Protein AF-A0A6N9P3I7-F1 (afdb_monomer_lite)

pLDDT: mean 82.23, std 15.36, range [37.44, 97.81]

Structure (mmCIF, N/CA/C/O backbone):
data_AF-A0A6N9P3I7-F1
#
_entry.id   AF-A0A6N9P3I7-F1
#
loop_
_atom_site.group_PDB
_atom_site.id
_atom_site.type_symbol
_atom_site.label_atom_id
_atom_site.label_alt_id
_atom_site.label_comp_id
_atom_site.label_asym_id
_atom_site.label_entity_id
_atom_site.label_seq_id
_atom_site.pdbx_PDB_ins_code
_atom_site.Cartn_x
_atom_site.Cartn_y
_atom_site.Cartn_z
_atom_site.occupancy
_atom_site.B_iso_or_equiv
_atom_site.auth_seq_id
_atom_site.auth_comp_id
_atom_site.auth_asym_id
_atom_site.auth_atom_id
_atom_site.pdbx_PDB_model_num
ATOM 1 N N . MET A 1 1 ? 55.390 -14.709 -47.444 1.00 37.44 1 MET A N 1
ATOM 2 C CA . MET A 1 1 ? 54.146 -14.267 -48.115 1.00 37.44 1 MET A CA 1
ATOM 3 C C . MET A 1 1 ? 53.010 -14.414 -47.111 1.00 37.44 1 MET A C 1
ATOM 5 O O . MET A 1 1 ? 53.081 -15.314 -46.289 1.00 37.44 1 MET A O 1
ATOM 9 N N . ALA A 1 2 ? 52.097 -13.448 -47.077 1.00 50.69 2 ALA A N 1
ATOM 10 C CA . ALA A 1 2 ? 51.336 -13.019 -45.904 1.00 50.69 2 ALA A CA 1
ATOM 11 C C . ALA A 1 2 ? 50.175 -13.940 -45.477 1.00 50.69 2 ALA A C 1
ATOM 13 O O . ALA A 1 2 ? 49.196 -14.063 -46.201 1.00 50.69 2 ALA A O 1
ATOM 14 N N . GLU A 1 3 ? 50.233 -14.467 -44.252 1.00 46.88 3 GLU A N 1
ATOM 15 C CA . GLU A 1 3 ? 49.096 -15.086 -43.552 1.00 46.88 3 GLU A CA 1
ATOM 16 C C . GLU A 1 3 ? 49.128 -14.703 -42.066 1.00 46.88 3 GLU A C 1
ATOM 18 O O . GLU A 1 3 ? 49.406 -15.513 -41.189 1.00 46.88 3 GLU A O 1
ATOM 23 N N . ALA A 1 4 ? 48.898 -13.430 -41.754 1.00 57.56 4 ALA A N 1
ATOM 24 C CA . ALA A 1 4 ? 48.683 -13.016 -40.371 1.00 57.56 4 ALA A CA 1
ATOM 25 C C . ALA A 1 4 ? 47.944 -11.678 -40.321 1.00 57.56 4 ALA A C 1
ATOM 27 O O . ALA A 1 4 ? 48.589 -10.657 -40.143 1.00 57.56 4 ALA A O 1
ATOM 28 N N . GLU A 1 5 ? 46.613 -11.669 -40.490 1.00 60.44 5 GLU A N 1
ATOM 29 C CA . GLU A 1 5 ? 45.735 -10.682 -39.823 1.00 60.44 5 GLU A CA 1
ATOM 30 C C . GLU A 1 5 ? 44.230 -10.901 -40.099 1.00 60.44 5 GLU A C 1
ATOM 32 O O . GLU A 1 5 ? 43.522 -10.031 -40.597 1.00 60.44 5 GLU A O 1
ATOM 37 N N . THR A 1 6 ? 43.654 -12.035 -39.694 1.00 61.50 6 THR A N 1
ATOM 38 C CA . THR A 1 6 ? 42.199 -12.068 -39.442 1.00 61.50 6 THR A CA 1
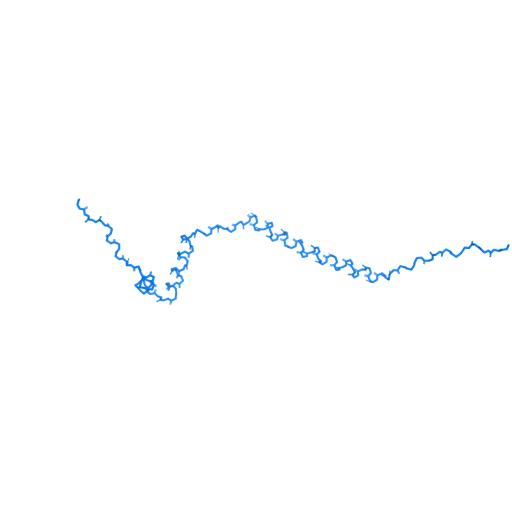ATOM 39 C C . THR A 1 6 ? 41.944 -11.750 -37.974 1.00 61.50 6 THR A C 1
ATOM 41 O O . THR A 1 6 ? 41.773 -12.641 -37.139 1.00 61.50 6 THR A O 1
ATOM 44 N N . LYS A 1 7 ? 41.951 -10.451 -37.639 1.00 63.66 7 LYS A N 1
ATOM 45 C CA . LYS A 1 7 ? 41.497 -9.932 -36.337 1.00 63.66 7 LYS A CA 1
ATOM 46 C C . LYS A 1 7 ? 40.102 -10.494 -36.049 1.00 63.66 7 LYS A C 1
ATOM 48 O O . LYS A 1 7 ? 39.166 -10.241 -36.805 1.00 63.66 7 LYS A O 1
ATOM 53 N N . ARG A 1 8 ? 39.960 -11.271 -34.968 1.00 64.31 8 ARG A N 1
ATOM 54 C CA . ARG A 1 8 ? 38.681 -11.846 -34.519 1.00 64.31 8 ARG A CA 1
ATOM 55 C C . ARG A 1 8 ? 37.661 -10.715 -34.335 1.00 64.31 8 ARG A C 1
ATOM 57 O O . ARG A 1 8 ? 37.717 -9.988 -33.345 1.00 64.31 8 ARG A O 1
ATOM 64 N N . LYS A 1 9 ? 36.738 -10.544 -35.288 1.00 65.31 9 LYS A N 1
ATOM 65 C CA . LYS A 1 9 ? 35.594 -9.638 -35.133 1.00 65.31 9 LYS A CA 1
A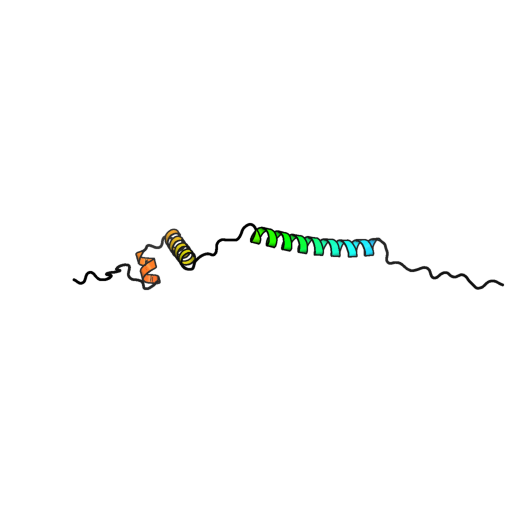TOM 66 C C . LYS A 1 9 ? 34.746 -10.170 -33.978 1.00 65.31 9 LYS A C 1
ATOM 68 O O . LYS A 1 9 ? 34.157 -11.240 -34.097 1.00 65.31 9 LYS A O 1
ATOM 73 N N . LEU A 1 10 ? 34.703 -9.452 -32.852 1.00 70.25 10 LEU A N 1
ATOM 74 C CA . LEU A 1 10 ? 33.760 -9.766 -31.780 1.00 70.25 10 LEU A CA 1
ATOM 75 C C . LEU A 1 10 ? 32.342 -9.631 -32.335 1.00 70.25 10 LEU A C 1
ATOM 77 O O . LEU A 1 10 ? 31.897 -8.521 -32.630 1.00 70.25 10 LEU A O 1
ATOM 81 N N . ASN A 1 11 ? 31.636 -10.753 -32.456 1.00 74.25 11 ASN A N 1
ATOM 82 C CA . ASN A 1 11 ? 30.217 -10.751 -32.774 1.00 74.25 11 ASN A CA 1
ATOM 83 C C . ASN A 1 11 ? 29.450 -10.246 -31.541 1.00 74.25 11 ASN A C 1
ATOM 85 O O . ASN A 1 11 ? 29.210 -10.989 -30.589 1.00 74.25 11 ASN A O 1
ATOM 89 N N . ARG A 1 12 ? 29.174 -8.939 -31.494 1.00 77.62 12 ARG A N 1
ATOM 90 C CA . ARG A 1 12 ? 28.418 -8.318 -30.401 1.00 77.62 12 ARG A CA 1
ATOM 91 C C . ARG A 1 12 ? 26.929 -8.548 -30.635 1.00 77.62 12 ARG A C 1
ATOM 93 O O . ARG A 1 12 ? 26.456 -8.361 -31.750 1.00 77.62 12 ARG A O 1
ATOM 100 N N . ARG A 1 13 ? 26.191 -8.854 -29.560 1.00 81.69 13 ARG A N 1
ATOM 101 C CA . ARG A 1 13 ? 24.720 -8.824 -29.574 1.00 81.69 13 ARG A CA 1
ATOM 102 C C . ARG A 1 13 ? 24.222 -7.480 -30.133 1.00 81.69 13 ARG A C 1
ATOM 104 O O . ARG A 1 13 ? 24.841 -6.443 -29.819 1.00 81.69 13 ARG A O 1
ATOM 111 N N . PRO A 1 14 ? 23.139 -7.477 -30.932 1.00 88.31 14 PRO A N 1
ATOM 112 C CA . PRO A 1 14 ? 22.599 -6.259 -31.522 1.00 88.31 14 PRO A CA 1
ATOM 113 C C . PRO A 1 14 ? 22.275 -5.224 -30.437 1.00 88.31 14 PRO A C 1
ATOM 115 O O . PRO A 1 14 ? 22.069 -5.549 -29.265 1.00 88.31 14 PRO A O 1
ATOM 118 N N . ALA A 1 15 ? 22.320 -3.944 -30.807 1.00 87.62 15 ALA A N 1
ATOM 119 C CA . ALA A 1 15 ? 22.094 -2.851 -29.862 1.00 87.62 15 ALA A CA 1
ATOM 120 C C . ALA A 1 15 ? 20.704 -2.938 -29.213 1.00 87.62 15 ALA A C 1
ATOM 122 O O . ALA A 1 15 ? 20.590 -2.724 -28.012 1.00 87.62 15 ALA A O 1
ATOM 123 N N . GLU A 1 16 ? 19.694 -3.337 -29.984 1.00 89.12 16 GLU A N 1
ATOM 124 C CA . GLU A 1 16 ? 18.298 -3.460 -29.551 1.00 89.12 16 GLU A CA 1
ATOM 125 C C . GLU A 1 16 ? 18.120 -4.469 -28.413 1.00 89.12 16 GLU A C 1
ATOM 127 O O . GLU A 1 16 ? 17.554 -4.132 -27.377 1.00 89.12 16 GLU A O 1
ATOM 132 N N . GLU A 1 17 ? 18.682 -5.675 -28.540 1.00 87.88 17 GLU A N 1
ATOM 133 C CA . GLU A 1 17 ? 18.632 -6.686 -27.475 1.00 87.88 17 GLU A CA 1
ATOM 134 C C . GLU A 1 17 ? 19.295 -6.195 -26.186 1.00 87.88 17 GLU A C 1
ATOM 136 O O . GLU A 1 17 ? 18.808 -6.442 -25.081 1.00 87.88 17 GLU A O 1
ATOM 141 N N . ARG A 1 18 ? 20.417 -5.479 -26.318 1.00 90.62 18 ARG A N 1
ATOM 142 C CA . ARG A 1 18 ? 21.127 -4.921 -25.163 1.00 90.62 18 ARG A 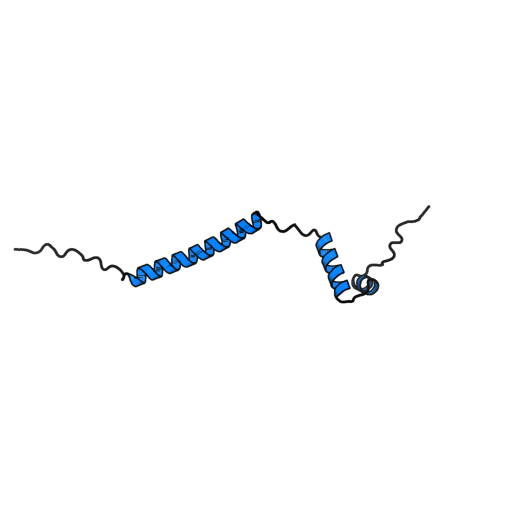CA 1
ATOM 143 C C . ARG A 1 18 ? 20.316 -3.813 -24.496 1.00 90.62 18 ARG A C 1
ATOM 145 O O . ARG A 1 18 ? 20.282 -3.773 -23.271 1.00 90.62 18 ARG A O 1
ATOM 152 N N . ILE A 1 19 ? 19.656 -2.954 -25.272 1.00 93.12 19 ILE A N 1
ATOM 153 C CA . ILE A 1 19 ? 18.763 -1.907 -24.755 1.00 93.12 19 ILE A CA 1
ATOM 154 C C . ILE A 1 19 ? 17.582 -2.547 -24.017 1.00 93.12 19 ILE A C 1
ATOM 156 O O . ILE A 1 19 ? 17.360 -2.224 -22.854 1.00 93.12 19 ILE A O 1
ATOM 160 N N . ALA A 1 20 ? 16.916 -3.538 -24.617 1.00 93.81 20 ALA A N 1
ATOM 161 C CA . ALA A 1 20 ? 15.790 -4.234 -23.997 1.00 93.81 20 ALA A CA 1
ATOM 162 C C . ALA A 1 20 ? 16.170 -4.924 -22.669 1.00 93.81 20 ALA A C 1
ATOM 164 O O . ALA A 1 20 ? 15.409 -4.894 -21.697 1.00 93.81 20 ALA A O 1
ATOM 165 N N . GLU A 1 21 ? 17.367 -5.518 -22.590 1.00 93.50 21 GLU A N 1
ATOM 166 C CA . GLU A 1 21 ? 17.880 -6.105 -21.346 1.00 93.50 21 GLU A CA 1
ATOM 167 C C . GLU A 1 21 ? 18.071 -5.040 -20.249 1.00 93.50 21 GLU A C 1
ATOM 169 O O . GLU A 1 21 ? 17.748 -5.276 -19.080 1.00 93.50 21 GLU A O 1
ATOM 174 N N . ILE A 1 22 ? 18.582 -3.862 -20.616 1.00 95.56 22 ILE A N 1
ATOM 175 C CA . ILE A 1 22 ? 18.776 -2.738 -19.694 1.00 95.56 22 ILE A CA 1
ATOM 176 C C . ILE A 1 22 ? 17.433 -2.150 -19.259 1.00 95.56 22 ILE A C 1
ATOM 178 O O . ILE A 1 22 ? 17.241 -1.935 -18.063 1.00 95.56 22 ILE A O 1
ATOM 182 N N . ASP A 1 23 ? 16.479 -1.977 -20.169 1.00 96.19 23 ASP A N 1
ATOM 183 C CA . ASP A 1 23 ? 15.144 -1.472 -19.842 1.00 96.19 23 ASP A CA 1
ATOM 184 C C . ASP A 1 23 ? 14.416 -2.391 -18.859 1.00 96.19 23 ASP A C 1
ATOM 186 O O . ASP A 1 23 ? 13.813 -1.920 -17.890 1.00 96.19 23 ASP A O 1
ATOM 190 N N . LYS A 1 24 ? 14.556 -3.712 -19.023 1.00 96.69 24 LYS A N 1
ATOM 191 C CA . LYS A 1 24 ? 14.032 -4.689 -18.060 1.00 96.69 24 LYS A CA 1
ATOM 192 C C . LYS A 1 24 ? 14.650 -4.513 -16.668 1.00 96.69 24 LYS A C 1
ATOM 194 O O . LYS A 1 24 ? 13.934 -4.566 -15.666 1.00 96.69 24 LYS A O 1
ATOM 199 N N . LYS A 1 25 ? 15.964 -4.273 -16.584 1.00 97.38 25 LYS A N 1
ATOM 200 C CA . LYS A 1 25 ? 16.651 -3.997 -15.306 1.00 97.38 25 LYS A CA 1
ATOM 201 C C . LYS A 1 25 ? 16.184 -2.674 -14.699 1.00 97.38 25 LYS A C 1
ATOM 203 O O . LYS A 1 25 ? 15.889 -2.626 -13.506 1.00 97.38 25 LYS A O 1
ATOM 208 N N . ILE A 1 26 ? 16.053 -1.624 -15.510 1.00 96.88 26 ILE A N 1
ATOM 209 C CA . ILE A 1 26 ? 15.535 -0.317 -15.083 1.00 96.88 26 ILE A CA 1
ATOM 210 C C . ILE A 1 26 ? 14.121 -0.464 -14.515 1.00 96.88 26 ILE A C 1
ATOM 212 O O . ILE A 1 26 ? 13.836 0.087 -13.452 1.00 96.88 26 ILE A O 1
ATOM 216 N N . ALA A 1 27 ? 13.245 -1.221 -15.177 1.00 96.62 27 ALA A N 1
ATOM 217 C CA . ALA A 1 27 ? 11.890 -1.476 -14.697 1.00 96.62 27 ALA A CA 1
ATOM 218 C C . ALA A 1 27 ? 11.895 -2.166 -13.323 1.00 96.62 27 ALA A C 1
ATOM 220 O O . ALA A 1 27 ? 11.257 -1.674 -12.390 1.00 96.62 27 ALA A O 1
ATOM 221 N N . GLY A 1 28 ? 12.696 -3.224 -13.156 1.00 97.12 28 GLY A N 1
ATOM 222 C CA . GLY A 1 28 ? 12.839 -3.908 -11.867 1.00 97.12 28 GLY A CA 1
ATOM 223 C C . GLY A 1 28 ? 13.365 -2.991 -10.754 1.00 97.12 28 GLY A C 1
ATOM 224 O O . GLY A 1 28 ? 12.844 -2.997 -9.636 1.00 97.12 28 GL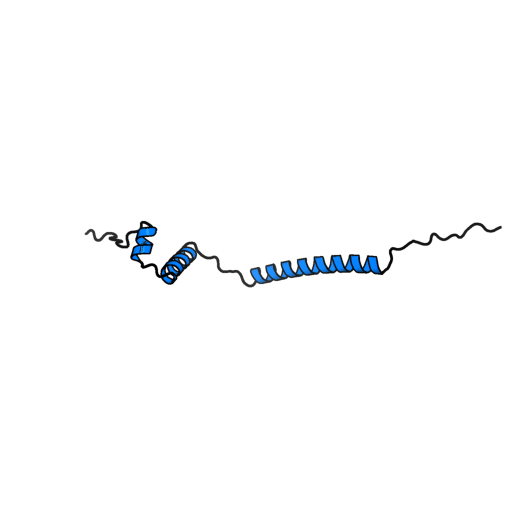Y A O 1
ATOM 225 N N . HIS A 1 29 ? 14.348 -2.138 -11.054 1.00 97.81 29 HIS A N 1
ATOM 226 C CA . HIS A 1 29 ? 14.852 -1.160 -10.086 1.00 97.81 29 HIS A CA 1
ATOM 227 C C . HIS A 1 29 ? 13.819 -0.084 -9.742 1.00 97.81 29 HIS A C 1
ATOM 229 O O . HIS A 1 29 ? 13.701 0.278 -8.573 1.00 97.81 29 HIS A O 1
ATOM 235 N N . LYS A 1 30 ? 13.017 0.382 -10.705 1.00 97.44 30 LYS A N 1
ATOM 236 C CA . LYS A 1 30 ? 11.914 1.321 -10.443 1.00 97.44 30 LYS A CA 1
ATOM 237 C C . LYS A 1 30 ? 10.874 0.722 -9.496 1.00 97.44 30 LYS A C 1
ATOM 239 O O . LYS A 1 30 ? 10.408 1.410 -8.592 1.00 97.44 30 LYS A O 1
ATOM 244 N N . GLU A 1 31 ? 10.528 -0.552 -9.653 1.00 95.88 31 GLU A N 1
ATOM 245 C CA . GLU A 1 31 ? 9.629 -1.238 -8.714 1.00 95.88 31 GLU A CA 1
ATOM 246 C C . GLU A 1 31 ? 10.234 -1.366 -7.312 1.00 95.88 31 GLU A C 1
ATOM 248 O O . GLU A 1 31 ? 9.543 -1.147 -6.313 1.00 95.88 31 GLU A O 1
ATOM 253 N N . ALA A 1 32 ? 11.526 -1.689 -7.222 1.00 96.88 32 ALA A N 1
ATOM 254 C CA . ALA A 1 32 ? 12.232 -1.745 -5.945 1.00 96.88 32 ALA A CA 1
ATOM 255 C C . ALA A 1 32 ? 12.265 -0.371 -5.252 1.00 96.88 32 ALA A C 1
ATOM 257 O O . ALA A 1 32 ? 11.981 -0.288 -4.056 1.00 96.88 32 ALA A O 1
ATOM 258 N N . ILE A 1 33 ? 12.527 0.702 -6.007 1.00 97.38 33 ILE A N 1
ATOM 259 C CA . ILE A 1 33 ? 12.494 2.086 -5.516 1.00 97.38 33 ILE A CA 1
ATOM 260 C C . ILE A 1 33 ? 11.108 2.421 -4.962 1.00 97.38 33 ILE A C 1
ATOM 262 O O . ILE A 1 33 ? 11.015 2.828 -3.808 1.00 97.38 33 ILE A O 1
ATOM 266 N N . LYS A 1 34 ? 10.028 2.134 -5.701 1.00 96.88 34 LYS A N 1
ATOM 267 C CA . LYS A 1 34 ? 8.650 2.361 -5.220 1.00 96.88 34 LYS A CA 1
ATOM 268 C C . LYS A 1 34 ? 8.364 1.649 -3.896 1.00 96.88 34 LYS A C 1
ATOM 270 O O . LYS A 1 34 ? 7.746 2.217 -2.997 1.00 96.88 34 LYS A O 1
ATOM 275 N N . LYS A 1 35 ? 8.826 0.402 -3.739 1.00 96.94 35 LYS A N 1
ATOM 276 C CA . LYS A 1 35 ? 8.678 -0.345 -2.475 1.00 96.94 35 LYS A CA 1
ATOM 277 C C . LYS A 1 35 ? 9.451 0.315 -1.332 1.00 96.94 35 LYS A C 1
ATOM 279 O O . LYS A 1 35 ? 8.953 0.356 -0.207 1.00 96.94 35 LYS A O 1
ATOM 284 N N . LEU A 1 36 ? 10.657 0.813 -1.595 1.00 97.12 36 LEU A N 1
ATOM 285 C CA . LEU A 1 36 ? 11.463 1.523 -0.598 1.00 97.12 36 LEU A CA 1
ATOM 286 C C . LEU A 1 36 ? 10.841 2.870 -0.217 1.00 97.12 36 LEU A C 1
ATOM 288 O O . LEU A 1 36 ? 10.796 3.196 0.967 1.00 97.12 36 LEU A O 1
ATOM 292 N N . GLU A 1 37 ? 10.300 3.613 -1.178 1.00 95.31 37 GLU A N 1
ATOM 293 C CA . GLU A 1 37 ? 9.570 4.862 -0.939 1.00 95.31 37 GLU A CA 1
ATOM 294 C C . GLU A 1 37 ? 8.317 4.630 -0.093 1.00 95.31 37 GLU A C 1
ATOM 296 O O . GLU A 1 37 ? 8.097 5.348 0.883 1.00 95.31 37 GLU A O 1
ATOM 301 N N . ALA A 1 38 ? 7.545 3.578 -0.386 1.00 94.44 38 ALA A N 1
ATOM 302 C CA . ALA A 1 38 ? 6.402 3.188 0.435 1.00 94.44 38 ALA A CA 1
ATOM 303 C C . ALA A 1 38 ? 6.830 2.860 1.875 1.00 94.44 38 ALA A C 1
ATOM 305 O O . ALA A 1 38 ? 6.223 3.353 2.824 1.00 94.44 38 ALA A O 1
ATOM 306 N N . LYS A 1 39 ? 7.919 2.100 2.059 1.00 94.12 39 LYS A N 1
ATOM 307 C CA . LYS A 1 39 ? 8.473 1.818 3.396 1.00 94.12 39 LYS A CA 1
ATOM 308 C C . LYS A 1 39 ? 8.916 3.095 4.114 1.00 94.12 39 LYS A C 1
ATOM 310 O O . LYS A 1 39 ? 8.568 3.291 5.276 1.00 94.12 39 LYS A O 1
ATOM 315 N N . LYS A 1 40 ? 9.621 3.994 3.425 1.00 96.31 40 LYS A N 1
ATOM 316 C CA . LYS A 1 40 ? 10.021 5.301 3.965 1.00 96.31 40 LYS A CA 1
ATOM 317 C C . LYS A 1 40 ? 8.798 6.103 4.415 1.00 96.31 40 LYS A C 1
ATOM 319 O O . LYS A 1 40 ? 8.797 6.630 5.523 1.00 96.31 40 LYS A O 1
ATOM 324 N N . HIS A 1 41 ? 7.744 6.134 3.601 1.00 93.75 41 HIS A N 1
ATOM 325 C CA . HIS A 1 41 ? 6.488 6.794 3.943 1.00 93.75 41 HIS A CA 1
ATOM 326 C C . HIS A 1 41 ? 5.823 6.165 5.175 1.00 93.75 41 HIS A C 1
ATOM 328 O O . HIS A 1 41 ? 5.378 6.893 6.054 1.00 93.75 41 HIS A O 1
ATOM 334 N N . THR A 1 42 ? 5.800 4.832 5.295 1.00 90.06 42 THR A N 1
ATOM 335 C CA . THR A 1 42 ? 5.244 4.163 6.488 1.00 90.06 42 THR A CA 1
ATOM 336 C C . THR A 1 42 ? 6.039 4.429 7.766 1.00 90.06 42 THR A C 1
ATOM 338 O O . THR A 1 42 ? 5.454 4.450 8.842 1.00 90.06 42 THR A O 1
ATOM 341 N N . ILE A 1 43 ? 7.355 4.633 7.659 1.00 91.12 43 ILE A N 1
ATOM 342 C CA . ILE A 1 43 ? 8.210 4.985 8.802 1.00 91.12 43 ILE A CA 1
ATOM 343 C C . ILE A 1 43 ? 7.969 6.439 9.213 1.00 91.12 43 ILE A C 1
ATOM 345 O O . ILE A 1 43 ? 7.875 6.722 10.403 1.00 91.12 43 ILE A O 1
ATOM 349 N N . LEU A 1 44 ? 7.856 7.346 8.238 1.00 92.69 44 LEU A N 1
ATOM 350 C CA . LEU A 1 44 ? 7.590 8.763 8.489 1.00 92.69 44 LEU A CA 1
ATOM 351 C C . LEU A 1 44 ? 6.183 8.988 9.058 1.00 92.69 44 LEU A C 1
ATOM 353 O O . LEU A 1 44 ? 5.997 9.831 9.928 1.00 92.69 44 LEU A O 1
ATOM 357 N N . ASN A 1 45 ? 5.215 8.203 8.584 1.00 90.31 45 ASN A N 1
ATOM 358 C CA . ASN A 1 45 ? 3.810 8.268 8.967 1.00 90.31 45 ASN A CA 1
ATOM 359 C C . ASN A 1 45 ? 3.378 6.927 9.584 1.00 90.31 45 ASN A C 1
ATOM 361 O O . ASN A 1 45 ? 2.658 6.153 8.938 1.00 90.31 45 ASN A O 1
ATOM 365 N N . PRO A 1 46 ? 3.831 6.605 10.811 1.00 86.44 46 PRO A N 1
ATOM 366 C CA . PRO A 1 46 ? 3.490 5.344 11.443 1.00 86.44 46 PRO A CA 1
ATOM 367 C C . PRO A 1 46 ? 1.985 5.291 11.695 1.00 86.44 46 PRO A C 1
ATOM 369 O O . PRO A 1 46 ? 1.409 6.175 12.332 1.00 86.44 46 PRO A O 1
ATOM 372 N N . LYS A 1 47 ? 1.328 4.225 11.227 1.00 80.50 47 LYS A N 1
ATOM 373 C CA . LYS A 1 47 ? -0.070 3.987 11.587 1.00 80.50 47 LYS A CA 1
ATOM 374 C C . LYS A 1 47 ? -0.131 3.761 13.104 1.00 80.50 47 LYS A C 1
ATOM 376 O O . LYS A 1 47 ? 0.566 2.862 13.588 1.00 80.50 47 LYS A O 1
ATOM 381 N N . PRO A 1 48 ? -0.933 4.534 13.862 1.00 79.44 48 PRO A N 1
ATOM 382 C CA . PRO A 1 48 ? -1.048 4.333 15.297 1.00 79.44 48 PRO A CA 1
ATOM 383 C C . PRO A 1 48 ? -1.488 2.893 15.556 1.00 79.44 48 PRO A C 1
ATOM 385 O O . PRO A 1 48 ? -2.384 2.368 14.887 1.00 79.44 48 PRO A O 1
ATOM 388 N N . ARG A 1 49 ? -0.819 2.229 16.502 1.00 76.44 49 ARG A N 1
ATOM 389 C CA . ARG A 1 49 ? -1.182 0.868 16.895 1.00 76.44 49 ARG A CA 1
ATOM 390 C C . ARG A 1 49 ? -2.610 0.908 17.427 1.00 76.44 49 ARG A C 1
ATOM 392 O O . ARG A 1 49 ? -2.871 1.553 18.439 1.00 76.44 49 ARG A O 1
ATOM 399 N N . ALA A 1 50 ? -3.532 0.227 16.751 1.00 74.12 50 ALA A N 1
ATOM 400 C CA . ALA A 1 50 ? -4.868 0.037 17.288 1.00 74.12 50 ALA A CA 1
ATOM 401 C C . ALA A 1 50 ? -4.735 -0.803 18.563 1.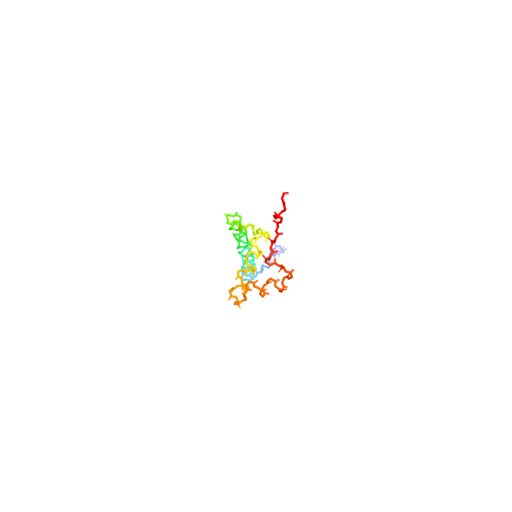00 74.12 50 ALA A C 1
ATOM 403 O O . ALA A 1 50 ? -4.274 -1.945 18.519 1.00 74.12 50 ALA A O 1
ATOM 404 N N . SER A 1 51 ? -5.081 -0.225 19.712 1.00 80.56 51 SER A N 1
ATOM 405 C CA . SER A 1 51 ? -5.167 -0.990 20.952 1.00 80.56 51 SER A CA 1
ATOM 406 C C . SER A 1 51 ? -6.278 -2.037 20.828 1.00 80.56 51 SER A C 1
ATOM 408 O O . SER A 1 51 ? -7.226 -1.859 20.059 1.00 80.56 51 SER A O 1
ATOM 410 N N . LYS A 1 52 ? -6.202 -3.125 21.608 1.00 77.75 52 LYS A N 1
ATOM 411 C CA . LYS A 1 52 ? -7.291 -4.121 21.676 1.00 77.75 52 LYS A CA 1
ATOM 412 C C . LYS A 1 52 ? -8.642 -3.446 21.969 1.00 77.75 52 LYS A C 1
ATOM 414 O O . LYS A 1 52 ? -9.642 -3.766 21.337 1.00 77.75 52 LYS A O 1
ATOM 419 N N . ALA A 1 53 ? -8.632 -2.433 22.839 1.00 82.38 53 ALA A N 1
ATOM 420 C CA . ALA A 1 53 ? -9.796 -1.607 23.141 1.00 82.38 53 ALA A CA 1
ATOM 421 C C . ALA A 1 53 ? -10.296 -0.795 21.931 1.00 82.38 53 ALA A C 1
ATOM 423 O O . ALA A 1 53 ? -11.500 -0.695 21.724 1.00 82.38 53 ALA A O 1
ATOM 424 N N . ALA A 1 54 ? -9.404 -0.233 21.106 1.00 84.69 54 ALA A N 1
ATOM 425 C CA . ALA A 1 54 ? -9.796 0.489 19.893 1.00 84.69 54 ALA A CA 1
ATOM 426 C C . ALA A 1 54 ? -10.450 -0.436 18.853 1.00 84.69 54 ALA A C 1
ATOM 428 O O . ALA A 1 54 ? -11.435 -0.049 18.226 1.00 84.69 54 ALA A O 1
ATOM 429 N N . GLY A 1 55 ? -9.946 -1.667 18.707 1.00 84.56 55 GLY A N 1
ATOM 430 C CA . GLY A 1 55 ? -10.562 -2.683 17.848 1.00 84.56 55 GLY A CA 1
ATOM 431 C C . GLY A 1 55 ? -11.969 -3.069 18.310 1.00 84.56 55 GLY A C 1
ATOM 432 O O . GLY A 1 55 ? -12.889 -3.106 17.496 1.00 84.56 55 GLY A O 1
ATOM 433 N N . LEU A 1 56 ? -12.150 -3.273 19.620 1.00 85.81 56 LEU A N 1
ATOM 434 C CA . LEU A 1 56 ? -13.457 -3.575 20.209 1.00 85.81 56 LEU A CA 1
ATOM 435 C C . LEU A 1 56 ? -14.449 -2.419 20.019 1.00 85.81 56 LEU A C 1
ATOM 437 O O . LEU A 1 56 ? -15.572 -2.643 19.577 1.00 85.81 56 LEU A O 1
ATOM 441 N N . LYS A 1 57 ? -14.020 -1.173 20.262 1.00 87.06 57 LYS A N 1
ATOM 442 C CA . LYS A 1 57 ? -14.852 0.022 20.035 1.00 87.06 57 LYS A CA 1
ATOM 443 C C . LYS A 1 57 ? -15.322 0.132 18.583 1.00 87.06 57 LYS A C 1
ATOM 445 O O . LYS A 1 57 ? -16.490 0.420 18.356 1.00 87.06 57 LYS A O 1
ATOM 450 N N . ALA A 1 58 ? -14.442 -0.133 17.616 1.00 88.69 58 ALA A N 1
ATOM 451 C CA . ALA A 1 58 ? -14.789 -0.101 16.194 1.00 88.69 58 ALA A CA 1
ATOM 452 C C . ALA A 1 58 ? -15.743 -1.238 15.776 1.00 88.69 58 ALA A C 1
ATOM 454 O O . ALA A 1 58 ? -16.527 -1.082 14.844 1.00 88.69 58 ALA A O 1
ATOM 455 N N . LEU A 1 59 ? -15.676 -2.394 16.441 1.00 88.38 59 LEU A N 1
ATOM 456 C CA . LEU A 1 59 ? -16.624 -3.492 16.233 1.00 88.38 59 LEU A CA 1
ATOM 457 C C . LEU A 1 59 ? -18.013 -3.141 16.770 1.00 88.38 59 LEU A C 1
ATOM 459 O O . LEU A 1 59 ? -18.999 -3.308 16.057 1.00 88.38 59 LEU A O 1
ATOM 463 N N . ILE A 1 60 ? -18.078 -2.602 17.989 1.00 90.19 60 ILE A N 1
ATOM 464 C CA . ILE A 1 60 ? -19.337 -2.168 18.608 1.00 90.19 60 ILE A CA 1
ATOM 465 C C . ILE A 1 60 ? -19.957 -1.013 17.809 1.00 90.19 60 ILE A C 1
ATOM 467 O O . ILE A 1 60 ? -21.160 -1.024 17.562 1.00 90.19 60 ILE A O 1
ATOM 471 N N . SER A 1 61 ? -19.153 -0.050 17.336 1.00 89.31 61 SER A N 1
ATOM 472 C CA . SER A 1 61 ? -19.661 1.044 16.497 1.00 89.31 61 SER A CA 1
ATOM 473 C C . SER A 1 61 ? -20.256 0.525 15.190 1.00 89.31 61 SER A C 1
ATOM 475 O O . SER A 1 61 ? -21.348 0.941 14.828 1.00 89.31 61 SER A O 1
ATOM 477 N N . LYS A 1 62 ? -19.605 -0.444 14.531 1.00 92.94 62 LYS A N 1
ATOM 478 C CA . LYS A 1 62 ? -20.149 -1.097 13.331 1.00 92.94 62 LYS A CA 1
ATOM 479 C C . LYS A 1 62 ? -21.446 -1.853 13.600 1.00 92.94 62 LYS A C 1
ATOM 481 O O . LYS A 1 62 ? -22.345 -1.801 12.773 1.00 92.94 62 LYS A O 1
ATOM 486 N N . ALA A 1 63 ? -21.554 -2.555 14.728 1.00 91.50 63 ALA A N 1
ATOM 487 C CA . ALA A 1 63 ? -22.791 -3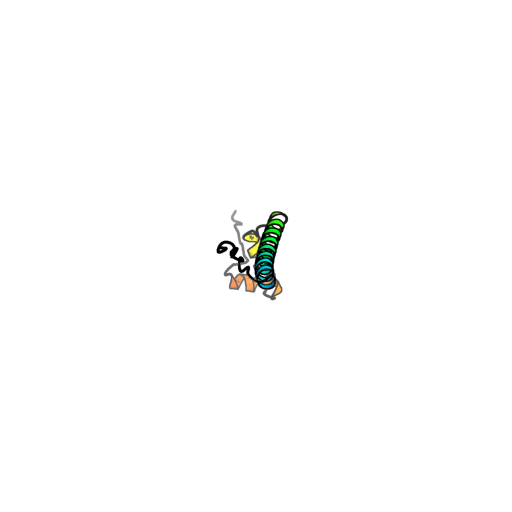.243 15.098 1.00 91.50 63 ALA A CA 1
ATOM 488 C C . ALA A 1 63 ? -23.942 -2.246 15.316 1.00 91.50 63 ALA A C 1
ATOM 490 O O . ALA A 1 63 ? -25.050 -2.467 14.831 1.00 91.50 63 ALA A O 1
ATOM 491 N N . LYS A 1 64 ? -23.648 -1.106 15.953 1.00 89.25 64 LYS A N 1
ATOM 492 C CA . LYS A 1 64 ? -24.601 -0.006 16.136 1.00 89.25 64 LYS A CA 1
ATOM 493 C C . LYS A 1 64 ? -24.990 0.664 14.811 1.00 89.25 64 LYS A C 1
ATOM 495 O O . LYS A 1 64 ? -26.163 0.941 14.591 1.00 89.25 64 LYS A O 1
ATOM 500 N N . GLU A 1 65 ? -24.032 0.904 13.915 1.00 91.94 65 GLU A N 1
ATOM 501 C CA . GLU A 1 65 ? -24.279 1.424 12.557 1.00 91.94 65 GLU A CA 1
ATOM 502 C C . GLU A 1 65 ? -25.101 0.449 11.704 1.00 91.94 65 GLU A C 1
ATOM 504 O O . GLU A 1 65 ? -25.925 0.876 10.901 1.00 91.94 65 GLU A O 1
ATOM 509 N N . ALA A 1 66 ? -24.925 -0.857 11.916 1.00 91.44 66 ALA A N 1
ATOM 510 C CA . ALA A 1 66 ? -25.743 -1.906 11.311 1.00 91.44 66 ALA A CA 1
ATOM 511 C C . ALA A 1 66 ? -27.158 -2.006 11.919 1.00 91.44 66 ALA A C 1
ATOM 513 O O . ALA A 1 66 ? -27.911 -2.907 11.556 1.00 91.44 66 ALA A O 1
ATOM 514 N N . GLY A 1 67 ? -27.521 -1.097 12.830 1.00 89.12 67 GLY A N 1
ATOM 515 C CA . GLY A 1 67 ? -28.854 -1.001 13.417 1.00 89.12 67 GLY A CA 1
ATOM 516 C C . GLY A 1 67 ? -29.118 -1.968 14.568 1.00 89.12 67 GLY A C 1
ATOM 517 O O . GLY A 1 67 ? -30.260 -2.041 15.009 1.00 89.12 67 GLY A O 1
ATOM 518 N N . MET A 1 68 ? -28.106 -2.688 15.070 1.00 88.94 68 MET A N 1
ATOM 519 C CA . MET A 1 68 ? -28.293 -3.530 16.254 1.00 88.94 68 MET A CA 1
ATOM 520 C C . MET A 1 68 ? -28.442 -2.655 17.496 1.00 88.94 68 MET A C 1
ATOM 522 O O . MET A 1 68 ? -27.679 -1.701 17.703 1.00 88.94 68 MET A O 1
ATOM 526 N N . THR A 1 69 ? -29.413 -2.992 18.335 1.00 89.25 69 THR A N 1
ATOM 527 C CA . THR A 1 69 ? -29.612 -2.315 19.618 1.00 89.25 69 THR A CA 1
ATOM 528 C C . THR A 1 69 ? -28.568 -2.786 20.632 1.00 89.25 69 THR A C 1
ATOM 530 O O . THR A 1 69 ? -27.960 -3.847 20.488 1.00 89.25 69 THR A O 1
ATOM 533 N N . ASN A 1 70 ? -28.332 -1.995 21.681 1.00 85.69 70 ASN A N 1
ATOM 534 C CA . ASN A 1 70 ? -27.369 -2.365 22.723 1.00 85.69 70 ASN A CA 1
ATOM 535 C C . ASN A 1 70 ? -27.729 -3.707 23.389 1.00 85.69 70 ASN A C 1
ATOM 537 O O . ASN A 1 70 ? -26.828 -4.462 23.738 1.00 85.69 70 ASN A O 1
ATOM 541 N N . GLU A 1 71 ? -29.024 -4.003 23.521 1.00 86.88 71 GLU A N 1
ATOM 542 C CA . GLU A 1 71 ? -29.554 -5.247 24.094 1.00 86.88 71 GLU A CA 1
ATOM 543 C C . GLU A 1 71 ? -29.255 -6.451 23.194 1.00 86.88 71 GLU A C 1
ATOM 545 O O . GLU A 1 71 ? -28.707 -7.443 23.662 1.00 86.88 71 GLU A O 1
ATOM 550 N N . GLU A 1 72 ? -29.494 -6.335 21.885 1.00 87.56 72 GLU A N 1
ATOM 551 C CA . GLU A 1 72 ? -29.180 -7.395 20.917 1.00 87.56 72 GLU A CA 1
ATOM 552 C C . GLU A 1 72 ? -27.673 -7.661 20.809 1.00 87.56 72 GLU A C 1
ATOM 554 O O . GLU A 1 72 ? -27.240 -8.798 20.603 1.00 87.56 72 GLU A O 1
ATOM 559 N N . ILE A 1 73 ? -26.854 -6.608 20.915 1.00 88.06 73 ILE A N 1
ATOM 560 C CA . ILE A 1 73 ? -25.393 -6.741 20.942 1.00 88.06 73 ILE A CA 1
ATOM 561 C C . ILE A 1 73 ? -24.967 -7.476 22.218 1.00 88.06 73 ILE A C 1
ATOM 563 O O . ILE A 1 73 ? -24.132 -8.376 22.148 1.00 88.06 73 ILE A O 1
ATOM 567 N N . ALA A 1 74 ? -25.541 -7.111 23.363 1.00 88.44 74 ALA A N 1
ATOM 568 C CA . ALA A 1 74 ? -25.257 -7.724 24.654 1.00 88.44 74 ALA A CA 1
ATOM 569 C C . ALA A 1 74 ? -25.663 -9.210 24.678 1.00 88.44 74 ALA A C 1
ATOM 571 O O . ALA A 1 74 ? -24.845 -10.055 25.041 1.00 88.44 74 ALA A O 1
ATOM 572 N N . GLU A 1 75 ? -26.853 -9.546 24.173 1.00 87.81 75 GLU A N 1
ATOM 573 C CA . GLU A 1 75 ? -27.354 -10.922 24.064 1.00 87.81 75 GLU A CA 1
ATOM 574 C C . GLU A 1 75 ? -26.458 -11.789 23.166 1.00 87.81 75 GLU A C 1
ATOM 576 O O . GLU A 1 75 ? -26.033 -12.874 23.564 1.00 87.81 75 GLU A O 1
ATOM 581 N N . LYS A 1 76 ? -26.074 -11.285 21.984 1.00 87.56 76 LYS A N 1
ATOM 582 C CA . LYS A 1 76 ? -25.170 -12.002 21.063 1.00 87.56 76 LYS A CA 1
ATOM 583 C C . LYS A 1 76 ? -23.761 -12.190 21.621 1.00 87.56 76 LYS A C 1
ATOM 585 O O . LYS A 1 76 ? -23.076 -13.133 21.229 1.00 87.56 76 LYS A O 1
ATOM 590 N N . LEU A 1 77 ? -23.310 -11.283 22.486 1.00 87.44 77 LEU A N 1
ATOM 591 C CA . LEU A 1 77 ? -22.011 -11.373 23.154 1.00 87.44 77 LEU A CA 1
ATOM 592 C C . LEU A 1 77 ? -22.081 -12.122 24.494 1.00 87.44 77 LEU A C 1
ATOM 594 O O . LEU A 1 77 ? -21.030 -12.390 25.074 1.00 87.44 77 LEU A O 1
ATOM 598 N N . GLY A 1 78 ? -23.279 -12.477 24.971 1.00 85.62 78 GLY A N 1
ATOM 599 C CA . GLY A 1 78 ? -23.490 -13.125 26.266 1.00 85.62 78 GLY A CA 1
ATOM 600 C C . GLY A 1 78 ? -23.123 -12.238 27.459 1.00 85.62 78 GLY A C 1
ATOM 601 O O . GLY A 1 78 ? -22.667 -12.752 28.478 1.00 85.62 78 GLY A O 1
ATOM 602 N N . ILE A 1 79 ? -23.261 -10.917 27.321 1.00 83.81 79 ILE A N 1
ATOM 603 C CA . ILE A 1 79 ? -22.921 -9.928 28.352 1.00 83.81 79 ILE A CA 1
ATOM 604 C C . ILE A 1 79 ? -24.222 -9.356 28.918 1.00 83.81 79 ILE A C 1
ATOM 606 O O . ILE A 1 79 ? -25.117 -8.987 28.164 1.00 83.81 79 ILE A O 1
ATOM 610 N N . SER A 1 80 ? -24.332 -9.245 30.238 1.00 79.62 80 SER A N 1
ATOM 611 C CA . SER A 1 80 ? -25.397 -8.484 30.893 1.00 79.62 80 SER A CA 1
ATOM 612 C C . SER A 1 80 ? -24.998 -7.009 30.989 1.00 79.62 80 SER A C 1
ATOM 614 O O . SER A 1 80 ? -23.913 -6.701 31.466 1.00 79.62 80 SER A O 1
ATOM 616 N N . LEU A 1 81 ? -25.870 -6.086 30.567 1.00 67.69 81 LEU A N 1
ATOM 617 C CA . LEU A 1 81 ? -25.670 -4.637 30.777 1.00 67.69 81 LEU A CA 1
ATOM 618 C C . LEU A 1 81 ? -25.832 -4.220 32.249 1.00 67.69 81 LEU A C 1
ATOM 620 O O . LEU A 1 81 ? -25.453 -3.111 32.619 1.00 67.69 81 LEU A O 1
ATOM 624 N N . ASN A 1 82 ? -26.385 -5.109 33.075 1.00 66.69 82 ASN A N 1
ATOM 625 C CA . ASN A 1 82 ? -26.500 -4.928 34.512 1.00 66.69 82 ASN A CA 1
ATOM 626 C C . ASN A 1 82 ? -25.162 -5.307 35.160 1.00 66.69 82 ASN A C 1
ATOM 628 O O . ASN A 1 82 ? -24.997 -6.419 35.660 1.00 66.69 82 ASN A O 1
ATOM 632 N N . ASP A 1 83 ? -24.190 -4.398 35.113 1.00 57.50 83 ASP A N 1
ATOM 633 C CA . ASP A 1 83 ? -23.084 -4.410 36.070 1.00 57.50 83 ASP A CA 1
ATOM 634 C C . ASP A 1 83 ? -23.630 -3.889 37.413 1.00 57.50 83 ASP A C 1
ATOM 636 O O . ASP A 1 83 ? -23.396 -2.741 37.792 1.00 57.50 83 ASP A O 1
ATOM 640 N N . ASP A 1 84 ? -24.356 -4.735 38.151 1.00 52.56 84 ASP A N 1
ATOM 641 C CA . ASP A 1 84 ? -24.570 -4.560 39.595 1.00 52.56 84 ASP A CA 1
ATOM 642 C C . ASP A 1 84 ? -23.248 -4.884 40.316 1.00 52.56 84 ASP A C 1
ATOM 644 O O . ASP A 1 84 ? -23.104 -5.863 41.049 1.00 52.56 84 ASP A O 1
ATOM 648 N N . ALA A 1 85 ? -22.212 -4.093 40.038 1.00 50.81 85 ALA A N 1
ATOM 649 C CA . ALA A 1 85 ? -20.937 -4.180 40.726 1.00 50.81 85 ALA A CA 1
ATOM 650 C C . ALA A 1 85 ? -21.089 -3.556 42.122 1.00 50.81 85 ALA A C 1
ATOM 652 O O . ALA A 1 85 ? -20.948 -2.347 42.280 1.00 50.81 85 ALA A O 1
ATOM 653 N N . ASN A 1 86 ? -21.376 -4.400 43.119 1.00 49.62 86 ASN A N 1
ATOM 654 C CA . ASN A 1 86 ? -21.188 -4.172 44.557 1.00 49.62 86 ASN A CA 1
ATOM 655 C C . ASN A 1 86 ? -21.593 -2.784 45.082 1.00 49.62 86 ASN A C 1
ATOM 657 O O . ASN A 1 86 ? -20.756 -1.914 45.320 1.00 49.62 86 ASN A O 1
ATOM 661 N N . THR A 1 87 ? -22.882 -2.644 45.386 1.00 48.38 87 THR A N 1
ATOM 662 C CA . THR A 1 87 ? -23.315 -1.857 46.548 1.00 48.38 87 THR A CA 1
ATOM 663 C C . THR A 1 87 ? -23.651 -2.865 47.650 1.00 48.38 87 THR A C 1
ATOM 665 O O . THR A 1 87 ? -24.811 -3.199 47.847 1.00 48.38 87 THR A O 1
ATOM 668 N N . GLU A 1 88 ? -22.634 -3.434 48.297 1.00 46.03 88 GLU A N 1
ATOM 669 C CA . GLU A 1 88 ? -22.809 -4.042 49.620 1.00 46.03 88 GLU A CA 1
ATOM 670 C C . GLU A 1 88 ? -22.057 -3.182 50.638 1.00 46.03 88 GLU A C 1
ATOM 672 O O . GLU A 1 88 ? -21.007 -2.613 50.328 1.00 46.03 88 GLU A O 1
ATOM 677 N N . GLU A 1 89 ? -22.719 -3.024 51.780 1.00 43.62 89 GLU A N 1
ATOM 678 C CA . GLU A 1 89 ? -22.519 -2.073 52.878 1.00 43.62 89 GLU A CA 1
ATOM 679 C C . GLU A 1 89 ? -21.136 -2.102 53.549 1.00 43.62 89 GLU A C 1
ATOM 681 O O . GLU A 1 89 ? -20.490 -3.174 53.601 1.00 43.62 89 GLU A O 1
#

Secondary structure (DSSP, 8-state):
-----------PPPHHHHHHHHHHHHHHHHHHHHHHHHHHHHHHSPPPP--HHHHHHHHHHHHHHTT--HHHHHHHHT--S--------

Radius of gyration: 34.63 Å; chains: 1; bounding box: 84×24×101 Å

Foldseek 3Di:
DDDDDPDPDPPDDDPVVVVVVVVVVVVVVVVVVVVVVVVVVCVVVPDPPQDPVNVVVVVVVVCVVVVDDPVNVCVVVVHDPPPPPDPDD

Sequence (89 aa):
MAEAETKRKLNRRPAEERIAEIDKKIAGHKEAIKKLEAKKHTILNPKPRASKAAGLKALISKAKEAGMTNEEIAEKLGISLNDDANTEE